Protein AF-A0A519H666-F1 (afdb_monomer)

Mean predicted aligned error: 2.7 Å

Sequence (77 aa):
DGELAEMQRIAARAFEAVGGEGLARVDFFFTGTEFFVNEVNTMPGFTPISMFPKCWIASGMTYDALISELIDLARVR

Structure (mmCIF, N/CA/C/O backbone):
data_AF-A0A519H666-F1
#
_entry.id   AF-A0A519H666-F1
#
loop_
_atom_site.group_PDB
_atom_site.id
_atom_site.type_symbol
_atom_site.label_atom_id
_atom_site.label_alt_id
_atom_site.label_comp_id
_atom_site.label_asym_id
_atom_site.label_entity_id
_atom_site.label_seq_id
_atom_site.pdbx_PDB_ins_code
_atom_site.Cartn_x
_atom_site.Cartn_y
_atom_site.Cartn_z
_atom_site.occupancy
_atom_site.B_iso_or_equiv
_atom_site.auth_seq_id
_atom_site.auth_comp_id
_atom_site.auth_asym_id
_atom_site.auth_atom_id
_atom_site.pdbx_PDB_model_num
ATOM 1 N N . ASP A 1 1 ? 0.351 -6.991 16.011 1.00 67.69 1 ASP A N 1
ATOM 2 C CA . ASP A 1 1 ? -0.254 -7.919 15.028 1.00 67.69 1 ASP A CA 1
ATOM 3 C C . ASP A 1 1 ? -1.697 -7.573 14.683 1.00 67.69 1 ASP A C 1
ATOM 5 O O . ASP A 1 1 ? -1.961 -7.334 13.513 1.00 67.69 1 ASP A O 1
ATOM 9 N N . GLY A 1 2 ? -2.610 -7.456 15.657 1.00 92.06 2 GLY A N 1
ATOM 10 C CA . GLY A 1 2 ? -4.022 -7.128 15.383 1.00 92.06 2 GLY A CA 1
ATOM 11 C C . GLY A 1 2 ? -4.250 -5.782 14.678 1.00 92.06 2 GLY A C 1
ATOM 12 O O . GLY A 1 2 ? -4.955 -5.733 13.677 1.00 92.06 2 GLY A O 1
ATOM 13 N N . GLU A 1 3 ? -3.608 -4.707 15.146 1.00 95.44 3 GLU A N 1
ATOM 14 C CA . GLU A 1 3 ? -3.752 -3.368 14.544 1.00 95.44 3 GLU A CA 1
ATOM 15 C C . GLU A 1 3 ? -3.195 -3.297 13.117 1.00 95.44 3 GLU A C 1
ATOM 17 O O . GLU A 1 3 ? -3.828 -2.723 12.236 1.00 95.44 3 GLU A O 1
ATOM 22 N N . LEU A 1 4 ? -2.034 -3.917 12.869 1.00 94.19 4 LEU A N 1
ATOM 23 C CA . LEU A 1 4 ? -1.426 -3.965 11.537 1.00 94.19 4 LEU A CA 1
ATOM 24 C C . LEU A 1 4 ? -2.314 -4.735 10.554 1.00 94.19 4 LEU A C 1
ATOM 26 O O . LEU A 1 4 ? -2.558 -4.249 9.452 1.00 94.19 4 LEU A O 1
ATOM 30 N N . ALA A 1 5 ? -2.823 -5.900 10.964 1.00 96.25 5 ALA A N 1
ATOM 31 C CA . ALA A 1 5 ? -3.726 -6.698 10.142 1.00 96.25 5 ALA A CA 1
ATOM 32 C C . ALA A 1 5 ? -5.029 -5.942 9.835 1.00 96.25 5 ALA A C 1
ATOM 34 O O . ALA A 1 5 ? -5.507 -5.970 8.701 1.00 96.25 5 ALA A O 1
ATOM 35 N N . GLU A 1 6 ? -5.579 -5.218 10.813 1.00 97.31 6 GLU A N 1
ATOM 36 C CA . GLU A 1 6 ? -6.777 -4.404 10.608 1.00 97.31 6 GLU A CA 1
ATOM 37 C C . GLU A 1 6 ? -6.517 -3.221 9.666 1.00 97.31 6 GLU A C 1
ATOM 39 O O . GLU A 1 6 ? -7.281 -3.007 8.724 1.00 97.31 6 GLU A O 1
ATOM 44 N N . MET A 1 7 ? -5.406 -2.500 9.841 1.00 97.62 7 MET A N 1
ATOM 45 C CA . MET A 1 7 ? -5.003 -1.418 8.939 1.00 97.62 7 MET A CA 1
ATOM 46 C C . MET A 1 7 ? -4.820 -1.927 7.500 1.00 97.62 7 MET A C 1
ATOM 48 O O . MET A 1 7 ? -5.323 -1.309 6.563 1.00 97.62 7 MET A O 1
ATOM 52 N N . GLN A 1 8 ? -4.161 -3.075 7.312 1.00 97.56 8 GLN A N 1
ATOM 53 C CA . GLN A 1 8 ? -3.991 -3.712 5.999 1.00 97.56 8 GLN A CA 1
ATOM 54 C C . GLN A 1 8 ? -5.333 -4.117 5.380 1.00 97.56 8 GLN A C 1
ATOM 56 O O . GLN A 1 8 ? -5.564 -3.869 4.196 1.00 97.56 8 GLN A O 1
ATOM 61 N N . ARG A 1 9 ? -6.248 -4.681 6.178 1.00 98.31 9 ARG A N 1
ATOM 62 C CA . ARG A 1 9 ? -7.602 -5.033 5.730 1.00 98.31 9 ARG A CA 1
ATOM 63 C C . ARG A 1 9 ? -8.377 -3.800 5.268 1.00 98.31 9 ARG A C 1
ATOM 65 O O . ARG A 1 9 ? -9.041 -3.851 4.234 1.00 98.31 9 ARG A O 1
ATOM 72 N N . ILE A 1 10 ? -8.310 -2.692 6.009 1.00 98.50 10 ILE A N 1
ATOM 73 C CA . ILE A 1 10 ? -8.965 -1.437 5.616 1.00 98.50 10 ILE A CA 1
ATOM 74 C C . ILE A 1 10 ? -8.300 -0.855 4.360 1.00 98.50 10 ILE A C 1
ATOM 76 O O . ILE A 1 10 ? -9.014 -0.410 3.464 1.00 98.50 10 ILE A O 1
ATOM 80 N N . ALA A 1 11 ? -6.969 -0.906 4.253 1.00 98.44 11 ALA A N 1
ATOM 81 C CA . ALA A 1 11 ? -6.232 -0.419 3.086 1.00 98.44 11 ALA A CA 1
ATOM 82 C C . ALA A 1 11 ? -6.627 -1.166 1.805 1.00 98.44 11 ALA A C 1
ATOM 84 O O . ALA A 1 11 ? -6.939 -0.528 0.801 1.00 98.44 11 ALA A O 1
ATOM 85 N N . ALA A 1 12 ? -6.692 -2.501 1.861 1.00 98.38 12 ALA A N 1
ATOM 86 C CA . ALA A 1 12 ? -7.137 -3.330 0.742 1.00 98.38 12 ALA A CA 1
ATOM 87 C C . ALA A 1 12 ? -8.575 -2.985 0.325 1.00 98.38 12 ALA A C 1
ATOM 89 O O . ALA A 1 12 ? -8.838 -2.729 -0.847 1.00 98.38 12 ALA A O 1
ATOM 90 N N . ARG A 1 13 ? -9.491 -2.858 1.295 1.00 98.56 13 ARG A N 1
ATOM 91 C CA . ARG A 1 13 ? -10.882 -2.459 1.020 1.00 98.56 13 ARG A CA 1
ATOM 92 C C . ARG A 1 13 ? -10.990 -1.070 0.394 1.00 98.56 13 ARG A C 1
ATOM 94 O O . ARG A 1 13 ? -11.819 -0.873 -0.486 1.00 98.56 13 ARG A O 1
ATOM 101 N N . ALA A 1 14 ? -10.195 -0.103 0.851 1.00 98.62 14 ALA A N 1
ATOM 102 C CA . ALA A 1 14 ? -10.188 1.247 0.290 1.00 98.62 14 ALA A CA 1
ATOM 103 C C . ALA A 1 14 ? -9.672 1.253 -1.156 1.00 98.62 14 ALA A C 1
ATOM 105 O O . ALA A 1 14 ? -10.250 1.925 -2.006 1.00 98.62 14 ALA A O 1
ATOM 106 N N .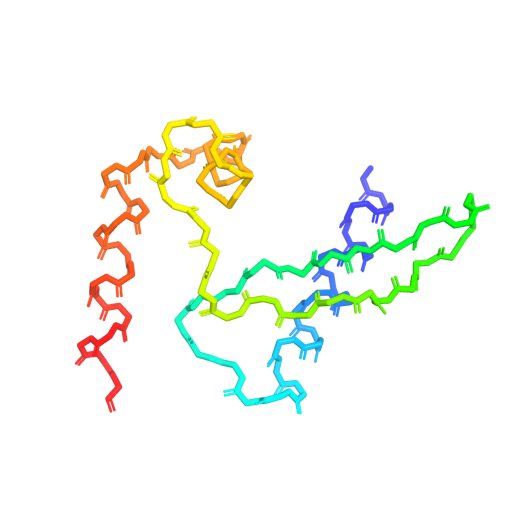 PHE A 1 15 ? -8.628 0.470 -1.437 1.00 98.44 15 PHE A N 1
ATOM 107 C CA . PHE A 1 15 ? -8.079 0.289 -2.778 1.00 98.44 15 PHE A CA 1
ATOM 108 C C . PHE A 1 15 ? -9.096 -0.346 -3.737 1.00 98.44 15 PHE A C 1
ATOM 110 O O . PHE A 1 15 ? -9.341 0.193 -4.813 1.00 98.44 15 PHE A O 1
ATOM 117 N N . GLU A 1 16 ? -9.760 -1.428 -3.323 1.00 98.12 16 GLU A N 1
ATOM 118 C CA . GLU A 1 16 ? -10.817 -2.080 -4.110 1.00 98.12 16 GLU A CA 1
ATOM 119 C C . GLU A 1 16 ? -12.011 -1.147 -4.358 1.00 98.12 16 GLU A C 1
ATOM 121 O O . GLU A 1 16 ? -12.524 -1.071 -5.473 1.00 98.12 16 GLU A O 1
ATOM 126 N N . ALA A 1 17 ? -12.437 -0.391 -3.340 1.00 98.19 17 ALA A N 1
ATOM 127 C CA . ALA A 1 17 ? -13.597 0.497 -3.428 1.00 98.19 17 ALA A CA 1
ATOM 128 C C . ALA A 1 17 ? -13.434 1.625 -4.460 1.00 98.19 17 ALA A C 1
ATOM 130 O O . ALA A 1 17 ? -14.435 2.112 -4.985 1.00 98.19 17 ALA A O 1
ATOM 131 N N . VAL A 1 18 ? -12.197 2.035 -4.759 1.00 97.12 18 VAL A N 1
ATOM 132 C CA . VAL A 1 18 ? -11.902 3.048 -5.788 1.00 97.12 18 VAL A CA 1
ATOM 133 C C . VAL A 1 18 ? -11.565 2.442 -7.154 1.00 97.12 18 VAL A C 1
ATOM 135 O O . VAL A 1 18 ? -11.210 3.182 -8.069 1.00 97.12 18 VAL A O 1
ATOM 138 N N . GLY A 1 19 ? -11.657 1.116 -7.312 1.00 97.06 19 GLY A N 1
ATOM 139 C CA . GLY A 1 19 ? -11.208 0.427 -8.525 1.00 97.06 19 GLY A CA 1
ATOM 140 C C . GLY A 1 19 ? -9.694 0.533 -8.728 1.00 97.06 19 GLY A C 1
ATOM 141 O O . GLY A 1 19 ? -9.225 0.670 -9.857 1.00 97.06 19 GLY A O 1
ATOM 142 N N . GLY A 1 20 ? -8.936 0.557 -7.630 1.00 95.75 20 GLY A N 1
ATOM 143 C CA . GLY A 1 20 ? -7.483 0.614 -7.658 1.00 95.75 20 GLY A CA 1
ATOM 144 C C . GLY A 1 20 ? -6.895 -0.638 -8.299 1.00 95.75 20 GLY A C 1
ATOM 145 O O . GLY A 1 20 ? -7.361 -1.750 -8.066 1.00 95.75 20 GLY A O 1
ATOM 146 N N . GLU A 1 21 ? -5.848 -0.454 -9.101 1.00 94.81 21 GLU A N 1
ATOM 147 C CA . GLU A 1 21 ? -5.134 -1.548 -9.756 1.00 94.81 21 GLU A CA 1
ATOM 148 C C . GLU A 1 21 ? -3.629 -1.262 -9.788 1.00 94.81 21 GLU A C 1
ATOM 150 O O . GLU A 1 21 ? -3.197 -0.107 -9.828 1.00 94.81 21 GLU A O 1
ATOM 155 N N . GLY A 1 22 ? -2.819 -2.321 -9.745 1.00 95.19 22 GLY A N 1
ATOM 156 C CA . GLY A 1 22 ? -1.364 -2.224 -9.643 1.00 95.19 22 GLY A CA 1
ATOM 157 C C . GLY A 1 22 ? -0.907 -1.801 -8.248 1.00 95.19 22 GLY A C 1
ATOM 158 O O . GLY A 1 22 ? -0.579 -2.649 -7.424 1.00 95.19 22 GLY A O 1
ATOM 159 N N . LEU A 1 23 ? -0.877 -0.494 -7.977 1.00 96.75 23 LEU A N 1
ATOM 160 C CA . LEU A 1 23 ? -0.323 0.056 -6.740 1.00 96.75 23 LEU A CA 1
ATOM 161 C C . LEU A 1 23 ? -1.148 1.195 -6.145 1.00 96.75 23 LEU A C 1
ATOM 163 O O . LEU A 1 23 ? -1.718 2.023 -6.852 1.00 96.75 23 LEU A O 1
ATOM 167 N N . ALA A 1 24 ? -1.104 1.287 -4.820 1.00 98.00 24 ALA A N 1
ATOM 168 C CA . ALA A 1 24 ? -1.419 2.500 -4.087 1.00 98.00 24 ALA A CA 1
ATOM 169 C C . ALA A 1 24 ? -0.683 2.525 -2.745 1.00 98.00 24 ALA A C 1
ATOM 171 O O . ALA A 1 24 ? -0.323 1.484 -2.190 1.00 98.00 24 ALA A O 1
ATOM 172 N N . ARG A 1 25 ? -0.507 3.724 -2.193 1.00 98.50 25 ARG A N 1
ATOM 173 C CA . ARG A 1 25 ? -0.250 3.919 -0.764 1.00 98.50 25 ARG A CA 1
ATOM 174 C C . ARG A 1 25 ? -1.539 4.415 -0.120 1.00 98.50 25 ARG A C 1
ATOM 176 O O . ARG A 1 25 ? -2.099 5.402 -0.586 1.00 98.50 25 ARG A O 1
ATOM 183 N N . VAL A 1 26 ? -2.000 3.740 0.928 1.00 98.50 26 VAL A N 1
ATOM 184 C CA . VAL A 1 26 ? -3.160 4.186 1.708 1.00 98.50 26 VAL A CA 1
ATOM 185 C C . VAL A 1 26 ? -2.664 4.797 3.007 1.00 98.50 26 VAL A C 1
ATOM 187 O O . VAL A 1 26 ? -2.001 4.125 3.797 1.00 98.50 26 VAL A O 1
ATOM 190 N N . ASP A 1 27 ? -2.979 6.070 3.200 1.00 98.44 27 ASP A N 1
ATOM 191 C CA . ASP A 1 27 ? -2.575 6.842 4.366 1.00 98.44 27 ASP A CA 1
ATOM 192 C C . ASP A 1 27 ? -3.720 6.889 5.379 1.00 98.44 27 ASP A C 1
ATOM 194 O O . ASP A 1 27 ? -4.892 7.000 5.009 1.00 98.44 27 ASP A O 1
ATOM 198 N N . PHE A 1 28 ? -3.382 6.824 6.666 1.00 98.44 28 PHE A N 1
ATOM 199 C CA . PHE A 1 28 ? -4.351 6.723 7.754 1.00 98.44 28 PHE A CA 1
ATOM 200 C C . PHE A 1 28 ? -4.121 7.775 8.834 1.00 98.44 28 PHE A C 1
ATOM 202 O O . PHE A 1 28 ? -2.984 8.129 9.145 1.00 98.44 28 PHE A O 1
ATOM 209 N N . PHE A 1 29 ? -5.210 8.180 9.481 1.00 98.44 29 PHE A N 1
ATOM 210 C CA . PHE A 1 29 ? -5.184 8.674 10.852 1.00 98.44 29 PHE A CA 1
ATOM 211 C C . PHE A 1 29 ? -5.518 7.528 11.811 1.00 98.44 29 PHE A C 1
ATOM 213 O O . PHE A 1 29 ? -6.396 6.716 11.520 1.00 98.44 29 PHE A O 1
ATOM 220 N N . PHE A 1 30 ? -4.848 7.481 12.963 1.00 97.31 30 PHE A N 1
ATOM 221 C CA . PHE A 1 30 ? -5.136 6.523 14.030 1.00 97.31 30 PHE A CA 1
ATOM 222 C C . PHE A 1 30 ? -5.437 7.272 15.325 1.00 97.31 30 PHE A C 1
ATOM 224 O O . PHE A 1 30 ? -4.626 8.076 15.784 1.00 97.31 30 PHE A O 1
ATOM 231 N N . THR A 1 31 ? -6.603 7.022 15.915 1.00 96.44 31 THR A N 1
ATOM 232 C CA . THR A 1 31 ? -7.043 7.701 17.148 1.00 96.44 31 THR A CA 1
ATOM 233 C C . THR A 1 31 ? -6.513 7.046 18.425 1.00 96.44 31 THR A C 1
ATOM 235 O O . THR A 1 31 ? -6.773 7.541 19.518 1.00 96.44 31 THR A O 1
ATOM 238 N N . GLY A 1 32 ? -5.791 5.927 18.304 1.00 94.94 32 GLY A N 1
ATOM 239 C CA . GLY A 1 32 ? -5.457 5.027 19.412 1.00 94.94 32 GLY A CA 1
ATOM 240 C C . GLY A 1 32 ? -6.421 3.844 19.531 1.00 94.94 32 GLY A C 1
ATOM 241 O O . GLY A 1 32 ? -6.101 2.865 20.198 1.00 94.94 32 GLY A O 1
ATOM 242 N N . THR A 1 33 ? -7.581 3.914 18.871 1.00 94.62 33 THR A N 1
ATOM 243 C CA . THR A 1 33 ? -8.581 2.834 18.850 1.00 94.62 33 THR A CA 1
ATOM 244 C C . THR A 1 33 ? -9.091 2.521 17.450 1.00 94.62 33 THR A C 1
ATOM 246 O O . THR A 1 33 ? -9.442 1.378 17.175 1.00 94.62 33 THR A O 1
ATOM 249 N N . GLU A 1 34 ? -9.149 3.515 16.563 1.00 95.94 34 GLU A N 1
ATOM 250 C CA . GLU A 1 34 ? -9.766 3.389 15.244 1.00 95.94 34 GLU A CA 1
ATOM 251 C C . GLU A 1 34 ? -8.882 3.992 14.152 1.00 95.94 34 GLU A C 1
ATOM 253 O O . GLU A 1 34 ? -8.191 4.995 14.362 1.00 95.94 34 GLU A O 1
ATOM 258 N N . PHE A 1 35 ? -8.935 3.377 12.970 1.00 98.31 35 PHE A N 1
ATOM 259 C CA . PHE A 1 35 ? -8.266 3.846 11.762 1.00 98.31 35 PHE A CA 1
ATOM 260 C 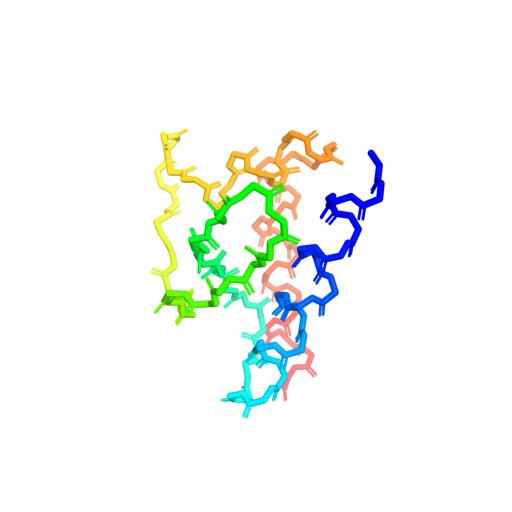C . PHE A 1 35 ? -9.249 4.580 10.849 1.00 98.31 35 PHE A C 1
ATOM 262 O O . PHE A 1 35 ? -10.309 4.055 10.511 1.00 98.31 35 PHE A O 1
ATOM 269 N N . PHE A 1 36 ? -8.848 5.758 10.377 1.00 98.19 36 PHE A N 1
ATOM 270 C CA . PHE A 1 36 ? -9.572 6.545 9.382 1.00 98.19 36 PHE A CA 1
ATOM 271 C C . PHE A 1 36 ? -8.704 6.702 8.138 1.00 98.19 36 PHE A C 1
ATOM 273 O O . PHE A 1 36 ? -7.561 7.145 8.240 1.00 98.19 36 PHE A O 1
ATOM 280 N N . VAL A 1 37 ? -9.236 6.347 6.966 1.00 98.44 37 VAL A N 1
ATOM 281 C CA . VAL A 1 37 ? -8.535 6.552 5.690 1.00 98.44 37 VAL A CA 1
ATOM 282 C C . VAL A 1 37 ? -8.444 8.053 5.418 1.00 98.44 37 VAL A C 1
ATOM 284 O O . VAL A 1 37 ? -9.464 8.739 5.393 1.00 98.44 37 VAL A O 1
ATOM 287 N N . ASN A 1 38 ? -7.226 8.548 5.217 1.00 98.50 38 ASN A N 1
ATOM 288 C CA . ASN A 1 38 ? -6.947 9.931 4.842 1.00 98.50 38 ASN A CA 1
ATOM 289 C C . ASN A 1 38 ? -6.864 10.082 3.316 1.00 98.50 38 ASN A C 1
ATOM 291 O O . ASN A 1 38 ? -7.584 10.879 2.724 1.00 98.50 38 ASN A O 1
ATOM 295 N N . GLU A 1 39 ? -6.000 9.292 2.674 1.00 98.44 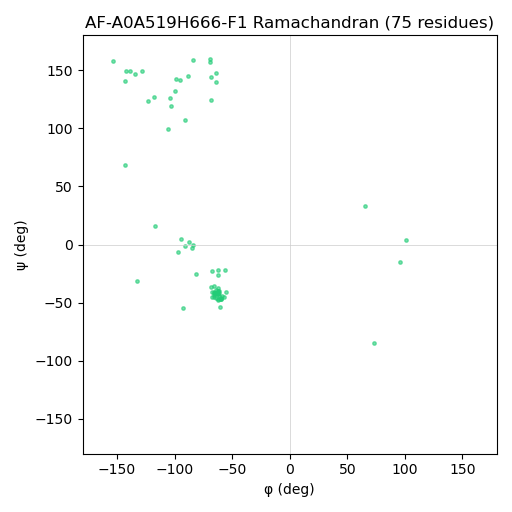39 GLU A N 1
ATOM 296 C CA . GLU A 1 39 ? -5.727 9.371 1.235 1.00 98.44 39 GLU A CA 1
ATOM 297 C C . GLU A 1 39 ? -5.499 7.968 0.660 1.00 98.44 39 GLU A C 1
ATOM 299 O O . GLU A 1 39 ? -4.830 7.137 1.275 1.00 98.44 39 GLU A O 1
ATOM 304 N N . VAL A 1 40 ? -6.014 7.722 -0.548 1.00 98.38 40 VAL A N 1
ATOM 305 C CA . VAL A 1 40 ? -5.591 6.604 -1.402 1.00 98.38 40 VAL A CA 1
ATOM 306 C C . VAL A 1 40 ? -4.743 7.184 -2.532 1.00 98.38 40 VAL A C 1
ATOM 308 O O . VAL A 1 40 ? -5.268 7.729 -3.501 1.00 98.38 40 VAL A O 1
ATOM 311 N N . ASN A 1 41 ? -3.423 7.097 -2.401 1.00 98.19 41 ASN A N 1
ATOM 312 C CA . ASN A 1 41 ? -2.478 7.654 -3.359 1.00 98.19 41 ASN A CA 1
ATOM 313 C C . ASN A 1 41 ? -2.117 6.614 -4.429 1.00 98.19 41 ASN A C 1
ATOM 315 O O . ASN A 1 41 ? -1.366 5.675 -4.157 1.00 98.19 41 ASN A O 1
ATOM 319 N N . THR A 1 42 ? -2.631 6.789 -5.646 1.00 97.06 42 THR A N 1
ATOM 320 C CA . THR A 1 42 ? -2.463 5.853 -6.775 1.00 97.06 42 THR A CA 1
ATOM 321 C C . THR A 1 42 ? -1.166 6.048 -7.567 1.00 97.06 42 THR A C 1
ATOM 323 O O . THR A 1 42 ? -0.924 5.338 -8.539 1.00 97.06 42 THR A O 1
ATOM 326 N N . MET A 1 43 ? -0.324 7.013 -7.186 1.00 96.38 43 MET A N 1
ATOM 327 C CA . MET A 1 43 ? 0.993 7.240 -7.787 1.00 96.38 43 MET A CA 1
ATOM 328 C C . MET A 1 43 ? 1.993 7.674 -6.705 1.00 96.38 43 MET A C 1
ATOM 330 O O . MET A 1 43 ? 2.420 8.834 -6.658 1.00 96.38 43 MET A O 1
ATOM 334 N N . PRO A 1 44 ? 2.350 6.766 -5.780 1.00 97.31 44 PRO A N 1
ATOM 335 C CA . PRO A 1 44 ? 3.280 7.094 -4.717 1.00 97.31 44 PRO A CA 1
ATOM 336 C C . PRO A 1 44 ? 4.696 7.302 -5.270 1.00 97.31 44 PRO A C 1
ATOM 338 O O . PRO A 1 44 ? 5.071 6.784 -6.318 1.00 97.31 44 PRO A O 1
ATOM 341 N N . GLY A 1 45 ? 5.521 8.044 -4.529 1.00 97.19 45 GLY A N 1
ATOM 342 C CA . GLY A 1 45 ? 6.925 8.239 -4.889 1.00 97.19 45 GLY A CA 1
ATOM 343 C C . GLY A 1 45 ? 7.741 6.938 -4.857 1.00 97.19 45 GLY A C 1
ATOM 344 O O . GLY A 1 45 ? 7.516 6.072 -4.011 1.00 97.19 45 GLY A O 1
ATOM 345 N N . PHE A 1 46 ? 8.737 6.854 -5.743 1.00 97.56 46 PHE A N 1
ATOM 346 C CA . PHE A 1 46 ? 9.683 5.732 -5.872 1.00 97.56 46 PHE A CA 1
ATOM 347 C C . PHE A 1 46 ? 11.141 6.123 -5.584 1.00 97.56 46 PHE A C 1
ATOM 349 O O . PHE A 1 46 ? 12.078 5.404 -5.916 1.00 97.56 46 PHE A O 1
ATOM 356 N N . THR A 1 47 ? 11.377 7.275 -4.953 1.00 94.25 47 THR A N 1
ATOM 357 C CA . THR A 1 47 ? 12.738 7.631 -4.522 1.00 94.25 47 THR A CA 1
ATOM 358 C C . THR A 1 47 ? 13.193 6.712 -3.377 1.00 94.25 47 THR A C 1
ATOM 360 O O . THR A 1 47 ? 12.342 6.183 -2.656 1.00 94.25 47 THR A O 1
ATOM 363 N N . PRO A 1 48 ? 14.506 6.581 -3.105 1.00 89.38 48 PRO A N 1
ATOM 364 C CA . PRO A 1 48 ? 15.007 5.728 -2.018 1.00 89.38 48 PRO A CA 1
ATOM 365 C C . PRO A 1 48 ? 14.442 6.055 -0.625 1.00 89.38 48 PRO A C 1
ATOM 367 O O . PRO A 1 48 ? 14.455 5.220 0.279 1.00 89.38 48 PRO A O 1
ATOM 370 N N . ILE A 1 49 ? 13.946 7.281 -0.429 1.00 93.44 49 ILE A N 1
ATOM 371 C CA . ILE A 1 49 ? 13.359 7.722 0.840 1.00 93.44 49 ILE A CA 1
ATOM 372 C C . ILE A 1 49 ? 11.831 7.628 0.882 1.00 93.44 49 ILE A C 1
ATOM 374 O O . ILE A 1 49 ? 11.262 7.852 1.950 1.00 93.44 49 ILE A O 1
ATOM 378 N N . SER A 1 50 ? 11.182 7.294 -0.236 1.00 97.25 50 SER A N 1
ATOM 379 C CA . SER A 1 50 ? 9.724 7.243 -0.357 1.00 97.25 50 SER A CA 1
ATOM 380 C C . SER A 1 50 ? 9.118 6.109 0.472 1.00 97.25 50 SER A C 1
ATOM 382 O O . SER A 1 50 ? 9.689 5.025 0.588 1.00 97.25 50 SER A O 1
ATOM 384 N N . MET A 1 51 ? 7.932 6.351 1.037 1.00 97.25 51 MET A N 1
ATOM 385 C CA . MET A 1 51 ? 7.285 5.400 1.949 1.00 97.25 51 MET A CA 1
ATOM 386 C C . MET A 1 51 ? 6.807 4.117 1.267 1.00 97.25 51 MET A C 1
ATOM 388 O O . MET A 1 51 ? 6.927 3.053 1.862 1.00 97.25 51 MET A O 1
ATOM 392 N N . PHE A 1 52 ? 6.308 4.190 0.029 1.00 97.81 52 PHE A N 1
ATOM 393 C CA . PHE A 1 52 ? 5.774 3.008 -0.653 1.00 97.81 52 PHE A CA 1
ATOM 394 C C . PHE A 1 52 ? 6.839 1.909 -0.840 1.00 97.81 52 PHE A C 1
ATOM 396 O O . PHE A 1 52 ? 6.627 0.812 -0.318 1.00 97.81 52 PHE A O 1
ATOM 403 N N . PRO A 1 53 ? 8.021 2.177 -1.440 1.00 97.50 53 PRO A N 1
ATOM 404 C CA . PRO A 1 53 ? 9.070 1.162 -1.514 1.00 97.50 53 PRO A CA 1
ATOM 405 C C . PRO A 1 53 ? 9.577 0.713 -0.139 1.00 97.50 53 PRO A C 1
ATOM 407 O O . PRO A 1 53 ? 9.832 -0.470 0.064 1.00 97.50 53 PRO A O 1
ATOM 410 N N . LYS A 1 54 ? 9.692 1.630 0.833 1.00 97.44 54 LYS A N 1
ATOM 411 C CA . LYS A 1 54 ? 10.158 1.293 2.188 1.00 97.44 54 LYS A CA 1
ATOM 412 C C . LYS A 1 54 ? 9.257 0.286 2.901 1.00 97.44 54 LYS A C 1
ATOM 414 O O . LYS A 1 54 ? 9.785 -0.618 3.541 1.00 97.44 54 LYS A O 1
ATOM 419 N N . CYS A 1 55 ? 7.934 0.412 2.789 1.00 96.69 55 CYS A N 1
ATOM 420 C CA . CYS A 1 55 ? 6.997 -0.534 3.404 1.00 96.69 55 CYS A CA 1
ATOM 421 C C . CYS A 1 55 ? 7.123 -1.941 2.802 1.00 96.69 55 CYS A C 1
ATOM 423 O O . CYS A 1 55 ? 7.149 -2.925 3.542 1.00 96.69 55 CYS A O 1
ATOM 425 N N . TRP A 1 56 ? 7.266 -2.045 1.478 1.00 97.31 56 TRP A N 1
ATOM 426 C CA . TRP A 1 56 ? 7.502 -3.326 0.803 1.00 97.31 56 TRP A CA 1
ATOM 427 C C . TRP A 1 56 ? 8.836 -3.958 1.198 1.00 97.31 56 TRP A C 1
ATOM 429 O O . TRP A 1 56 ? 8.889 -5.152 1.490 1.00 97.31 56 TRP A O 1
ATOM 439 N N . ILE A 1 57 ? 9.893 -3.150 1.302 1.00 97.12 57 ILE A N 1
ATOM 440 C CA . ILE A 1 57 ? 11.209 -3.629 1.739 1.00 97.12 57 IL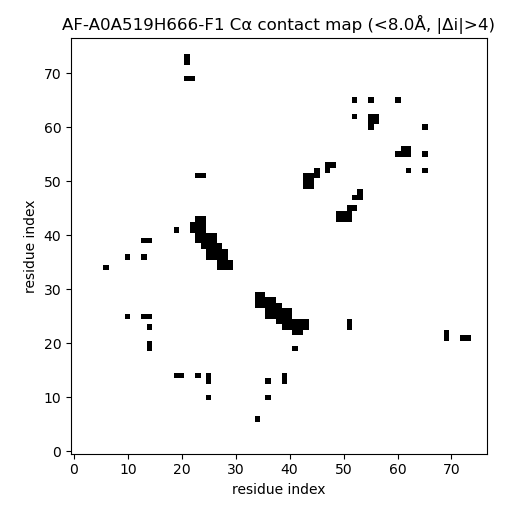E A CA 1
ATOM 441 C C . ILE A 1 57 ? 11.180 -4.115 3.186 1.00 97.12 57 ILE A C 1
ATOM 443 O O . ILE A 1 57 ? 11.689 -5.193 3.486 1.00 97.12 57 ILE A O 1
ATOM 447 N N . ALA A 1 58 ? 10.514 -3.379 4.076 1.00 96.38 58 ALA A N 1
ATOM 448 C CA . ALA A 1 58 ? 10.303 -3.809 5.457 1.00 96.38 58 ALA A CA 1
ATOM 449 C C . ALA A 1 58 ? 9.466 -5.099 5.563 1.00 96.38 58 ALA A C 1
ATOM 451 O O . ALA A 1 58 ? 9.574 -5.813 6.556 1.00 96.38 58 ALA A O 1
ATOM 452 N N . SER A 1 59 ? 8.676 -5.416 4.532 1.00 95.50 59 SER A N 1
ATOM 453 C CA . SER A 1 59 ? 7.891 -6.653 4.424 1.00 95.50 59 SER A CA 1
ATOM 454 C C . SER A 1 59 ? 8.669 -7.821 3.793 1.00 95.50 59 SER A C 1
ATOM 456 O O . SER A 1 59 ? 8.108 -8.900 3.622 1.00 95.50 59 SER A O 1
ATOM 458 N N . GLY A 1 60 ? 9.952 -7.632 3.455 1.00 97.12 60 GLY A N 1
ATOM 459 C CA . GLY A 1 60 ? 10.842 -8.679 2.936 1.00 97.12 60 GLY A CA 1
ATOM 460 C C . GLY A 1 60 ? 11.069 -8.667 1.421 1.00 97.12 60 GLY A C 1
ATOM 461 O O . GLY A 1 60 ? 11.752 -9.553 0.913 1.00 97.12 60 GLY A O 1
ATOM 462 N N . MET A 1 61 ? 10.533 -7.685 0.691 1.00 97.19 61 MET A N 1
ATOM 463 C CA . MET A 1 61 ? 10.724 -7.564 -0.758 1.00 97.19 61 MET A CA 1
ATOM 464 C C . MET A 1 61 ? 11.978 -6.744 -1.087 1.00 97.19 61 MET A C 1
ATOM 466 O O . MET A 1 61 ? 12.298 -5.774 -0.408 1.00 97.19 61 MET A O 1
ATOM 470 N N . THR A 1 62 ? 12.703 -7.074 -2.150 1.00 97.50 62 THR A N 1
ATOM 471 C CA . THR A 1 62 ? 13.755 -6.180 -2.651 1.00 97.50 62 THR A CA 1
ATOM 472 C C . THR A 1 62 ? 13.157 -5.115 -3.576 1.00 97.50 62 THR A C 1
ATOM 474 O O . THR A 1 62 ? 12.063 -5.278 -4.115 1.00 97.50 62 THR A O 1
ATOM 477 N N . TYR A 1 63 ? 13.854 -3.992 -3.773 1.00 96.31 63 TYR A N 1
ATOM 478 C CA . TYR A 1 63 ? 13.346 -2.923 -4.640 1.00 96.31 63 TYR A CA 1
ATOM 479 C C . TYR A 1 63 ? 13.171 -3.392 -6.096 1.00 96.31 63 TYR A C 1
ATOM 481 O O . TYR A 1 63 ? 12.177 -3.073 -6.735 1.00 96.31 63 TYR A O 1
ATOM 489 N N . ASP A 1 64 ? 14.106 -4.186 -6.613 1.00 97.62 64 ASP A N 1
ATOM 490 C CA . ASP A 1 64 ? 14.035 -4.800 -7.942 1.00 97.62 64 ASP A CA 1
ATOM 491 C C . ASP A 1 64 ? 12.878 -5.801 -8.071 1.00 97.62 64 ASP A C 1
ATOM 493 O O . ASP A 1 64 ? 12.191 -5.794 -9.095 1.00 97.62 64 ASP A O 1
ATOM 497 N N . ALA A 1 65 ? 12.599 -6.592 -7.029 1.00 98.06 65 ALA A N 1
ATOM 498 C CA . ALA A 1 65 ? 11.439 -7.481 -7.005 1.00 98.06 65 ALA A CA 1
ATOM 499 C C . ALA A 1 65 ? 10.124 -6.687 -7.041 1.00 98.06 65 ALA A C 1
ATOM 501 O O . ALA A 1 65 ? 9.232 -7.032 -7.808 1.00 98.06 65 ALA A O 1
ATOM 502 N N . LEU A 1 66 ? 10.034 -5.576 -6.298 1.00 97.00 66 LEU A N 1
ATOM 503 C CA . LEU A 1 66 ? 8.871 -4.682 -6.331 1.00 97.00 66 LEU A CA 1
ATOM 504 C C . LEU A 1 66 ? 8.626 -4.107 -7.728 1.00 97.00 66 LEU A C 1
ATOM 506 O O . LEU A 1 66 ? 7.498 -4.110 -8.210 1.00 97.00 66 LEU A O 1
ATOM 510 N N . ILE A 1 67 ? 9.672 -3.604 -8.389 1.00 97.12 67 ILE A N 1
ATOM 511 C CA . IL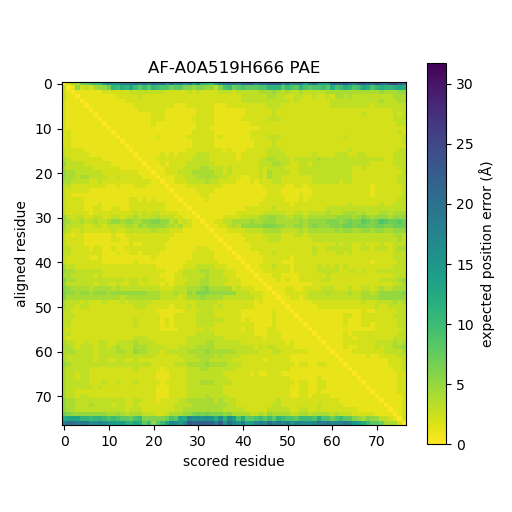E A 1 67 ? 9.535 -3.065 -9.748 1.00 97.12 67 ILE A CA 1
ATOM 512 C C . ILE A 1 67 ? 9.115 -4.161 -10.731 1.00 97.12 67 ILE A C 1
ATOM 514 O O . ILE A 1 67 ? 8.253 -3.916 -11.575 1.00 97.12 67 ILE A O 1
ATOM 518 N N . SER A 1 68 ? 9.691 -5.357 -10.609 1.00 97.69 68 SER A N 1
ATOM 519 C CA . SER A 1 68 ? 9.359 -6.494 -11.473 1.00 97.69 68 SER A CA 1
ATOM 520 C C . SER A 1 68 ? 7.894 -6.906 -11.317 1.00 97.69 68 SER A C 1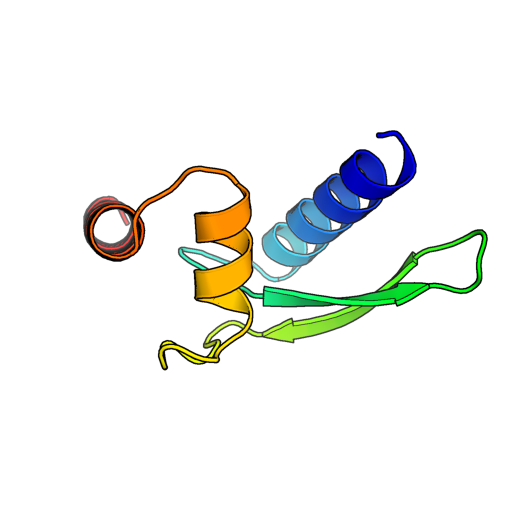
ATOM 522 O O . SER A 1 68 ? 7.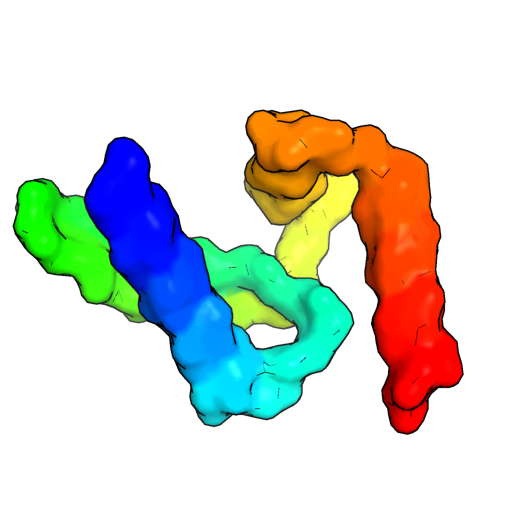188 -7.006 -12.316 1.00 97.69 68 SER A O 1
ATOM 524 N N . GLU A 1 69 ? 7.411 -7.024 -10.077 1.00 96.94 69 GLU A N 1
ATOM 525 C CA . GLU A 1 69 ? 6.012 -7.342 -9.771 1.00 96.94 69 GLU A CA 1
ATOM 526 C C . GLU A 1 69 ? 5.048 -6.322 -10.393 1.00 96.94 69 GLU A C 1
ATOM 528 O O . GLU A 1 69 ? 4.068 -6.692 -11.032 1.00 96.94 69 GLU A O 1
ATOM 533 N N . LEU A 1 70 ? 5.340 -5.022 -10.277 1.00 96.94 70 LEU A N 1
ATOM 534 C CA . LEU A 1 70 ? 4.487 -3.975 -10.853 1.00 96.94 70 LEU A CA 1
ATOM 535 C C . LEU A 1 70 ? 4.452 -4.008 -12.385 1.00 96.94 70 LEU A C 1
ATOM 537 O O . LEU A 1 70 ? 3.408 -3.728 -12.979 1.00 96.94 70 LEU A O 1
ATOM 541 N N . ILE A 1 71 ? 5.573 -4.347 -13.027 1.00 97.19 71 ILE A N 1
ATOM 542 C CA . ILE A 1 71 ? 5.627 -4.547 -14.479 1.00 97.19 71 ILE A CA 1
ATOM 543 C C . ILE A 1 71 ? 4.789 -5.764 -14.869 1.00 97.19 71 ILE A C 1
ATOM 545 O O . ILE A 1 71 ? 4.009 -5.675 -15.817 1.00 97.19 71 ILE A O 1
ATOM 549 N N . ASP A 1 72 ? 4.916 -6.877 -14.150 1.00 97.00 72 ASP A N 1
ATOM 550 C CA . ASP A 1 72 ? 4.165 -8.092 -14.453 1.00 97.00 72 ASP A CA 1
ATOM 551 C C . ASP A 1 72 ? 2.662 -7.894 -14.239 1.00 97.00 72 ASP A C 1
ATOM 553 O O . ASP A 1 72 ? 1.892 -8.218 -15.142 1.00 97.00 72 ASP A O 1
ATOM 557 N N . LEU A 1 73 ? 2.236 -7.243 -13.150 1.00 96.06 73 LEU A N 1
ATOM 558 C CA . LEU A 1 73 ? 0.836 -6.861 -12.921 1.00 96.06 73 LEU A CA 1
ATOM 559 C C . LEU A 1 73 ? 0.264 -6.023 -14.073 1.00 96.06 73 LEU A C 1
ATOM 561 O O . LEU A 1 73 ? -0.863 -6.255 -14.507 1.00 96.06 73 LEU A O 1
ATOM 565 N N . ALA A 1 74 ? 1.041 -5.081 -14.612 1.00 95.69 74 ALA A N 1
ATOM 566 C CA . ALA A 1 74 ? 0.611 -4.257 -15.739 1.00 95.69 74 ALA A CA 1
ATOM 567 C C . ALA A 1 74 ? 0.455 -5.046 -17.052 1.00 95.69 74 ALA A C 1
ATOM 569 O O . ALA A 1 74 ? -0.275 -4.604 -17.936 1.00 95.69 74 ALA A O 1
ATOM 570 N N . ARG A 1 75 ? 1.126 -6.197 -17.201 1.00 95.62 75 ARG A N 1
ATOM 571 C CA . ARG A 1 75 ? 1.043 -7.048 -18.403 1.00 95.62 75 ARG A CA 1
ATOM 572 C C . ARG A 1 75 ? -0.176 -7.962 -18.424 1.00 95.62 75 ARG A C 1
ATOM 574 O O . ARG A 1 75 ? -0.552 -8.407 -19.504 1.00 95.62 75 ARG A O 1
ATOM 581 N N . VAL A 1 76 ? -0.725 -8.305 -17.257 1.00 91.25 76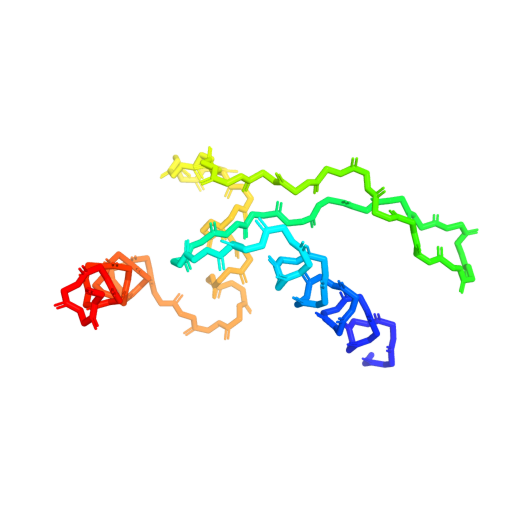 VAL A N 1
ATOM 582 C CA . VAL A 1 76 ? -1.878 -9.220 -17.129 1.00 91.25 76 VAL A CA 1
ATOM 583 C C . VAL A 1 76 ? -3.226 -8.493 -17.142 1.00 91.25 76 VAL A C 1
ATOM 585 O O . VAL A 1 76 ? -4.2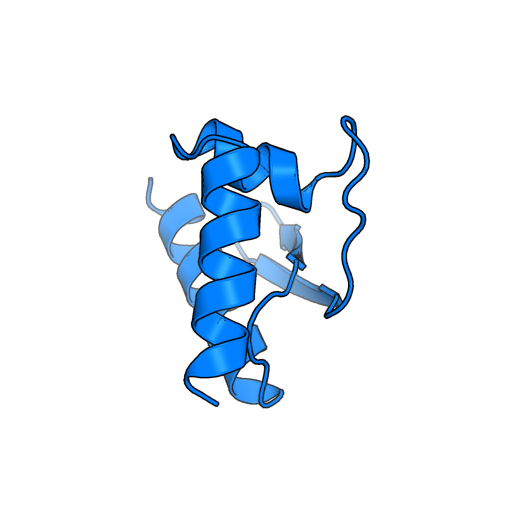65 -9.146 -17.063 1.00 91.25 76 VAL A O 1
ATOM 588 N N . ARG A 1 77 ? -3.195 -7.162 -17.238 1.00 66.50 77 ARG A N 1
ATOM 589 C CA . ARG A 1 77 ? -4.356 -6.287 -17.403 1.00 66.50 77 ARG A CA 1
ATOM 590 C C . ARG A 1 77 ? -4.751 -6.187 -18.878 1.00 66.50 77 ARG A C 1
ATOM 592 O O . ARG A 1 77 ? -5.969 -6.190 -19.152 1.00 66.50 77 ARG A O 1
#

Secondary structure (DSSP, 8-state):
-HHHHHHHHHHHHHHHHTT--S--EEEEEE-SS-EEEEEEESS---STT-HHHHHHHHTT--HHHHHHHHHHHHH--

Solvent-accessible surface area (backbone atoms only — not comparable to full-atom values): 4775 Å² total; per-residue (Å²): 108,70,68,60,54,50,52,50,52,52,41,52,52,55,37,56,74,71,69,58,69,91,55,68,42,67,41,70,47,73,79,88,85,51,79,42,84,72,44,79,36,70,76,62,58,82,55,99,85,27,65,56,59,49,54,45,39,76,73,74,43,52,72,69,55,53,54,50,50,52,54,52,51,63,70,77,107

Foldseek 3Di:
DVVVVVVVVVLVVVCVVVVHFLDWDWDWDDPVPDTDTDDTGNDFDDPPPTPRLVVVVVVPDDSVRSVVSSVVSVVVD

Radius of gyration: 13.2 Å; Cα contacts (8 Å, |Δi|>4): 72; chains: 1; bounding box: 29×19×38 Å

Nearest PDB structures (foldseek):
  5dmx-assembly2_D  TM=9.300E-01  e=4.648E-03  Acinetobacter baumannii ACICU
  3r5x-assembly2_C  TM=8.635E-01  e=9.781E-03  Bacillus anthracis
  3r23-assembly1_A  TM=9.091E-01  e=1.680E-02  Bacillus anthracis str. Ames
  3r5x-assembly1_B  TM=9.127E-01  e=1.680E-02  Bacillus anthracis
  3r23-assembly1_B  TM=9.098E-01  e=2.058E-02  Bacillus anthracis str. Ames

pLDDT: mean 96.1, std 5.03, range [66.5, 98.62]